Protein AF-A0A3B1DAI2-F1 (afdb_monomer_lite)

InterPro domains:
  IPR021799 PIN-like domain, prokaryotic [PF11848] (5-53)

Secondary structure (DSSP, 8-state):
----PEEP-HHHHHHHHHTT-THHHHHHHSSEE--HHHHIIIIITGGGS---HHHHHHHHHTTT-

pLDDT: mean 80.38, std 10.36, range [52.12, 91.81]

Sequence (65 aa):
MDETIVVSNSTPLINFSNIGQLEILQVLFGRIVIPEAVWEEIVVKASNYPPSHSSRIYAGLAKRI

Structure (mmCIF, N/CA/C/O backbone):
data_AF-A0A3B1DAI2-F1
#
_entry.id   AF-A0A3B1DAI2-F1
#
loop_
_atom_site.group_PDB
_atom_site.id
_atom_site.type_symbol
_atom_site.label_atom_id
_atom_site.label_alt_id
_atom_site.label_comp_id
_atom_site.label_asym_id
_atom_site.label_entity_id
_atom_site.label_seq_id
_atom_site.pdbx_PDB_ins_code
_atom_site.Cartn_x
_atom_site.Cartn_y
_atom_site.Cartn_z
_atom_site.occupancy
_atom_site.B_iso_or_equiv
_atom_site.auth_seq_id
_atom_site.auth_comp_id
_atom_site.auth_asym_id
_atom_site.auth_atom_id
_atom_site.pdbx_PDB_model_num
ATOM 1 N N . MET A 1 1 ? -23.730 7.840 12.375 1.00 52.12 1 MET A N 1
ATOM 2 C CA . MET A 1 1 ? -22.262 7.891 12.501 1.00 52.12 1 MET A CA 1
ATOM 3 C C . MET A 1 1 ? -21.742 7.869 11.088 1.00 52.12 1 MET A C 1
ATOM 5 O O . MET A 1 1 ? -22.119 6.954 10.364 1.00 52.12 1 MET A O 1
ATOM 9 N N . ASP A 1 2 ? -21.018 8.903 10.680 1.00 74.19 2 ASP A N 1
ATOM 10 C CA . ASP A 1 2 ? -20.497 8.979 9.318 1.00 74.19 2 ASP A CA 1
ATOM 11 C C . ASP A 1 2 ? -19.441 7.890 9.114 1.00 74.19 2 ASP A C 1
ATOM 13 O O . ASP A 1 2 ? -18.605 7.645 9.985 1.00 74.19 2 ASP A O 1
ATOM 17 N N . GLU A 1 3 ? -19.527 7.186 7.988 1.00 76.31 3 GLU A N 1
ATOM 18 C CA . GLU A 1 3 ? -18.539 6.186 7.597 1.00 76.31 3 GLU A CA 1
ATOM 19 C C . GLU A 1 3 ? -17.223 6.904 7.264 1.00 76.31 3 GLU A C 1
ATOM 21 O O . GLU A 1 3 ? -17.153 7.694 6.320 1.00 76.31 3 GLU A O 1
ATOM 26 N N . THR A 1 4 ? -16.170 6.650 8.043 1.00 81.69 4 THR A N 1
ATOM 27 C CA . THR A 1 4 ? -14.838 7.194 7.758 1.00 81.69 4 THR A CA 1
ATOM 28 C C . THR A 1 4 ? -14.229 6.449 6.574 1.00 81.69 4 THR A C 1
ATOM 30 O O . THR A 1 4 ? -13.889 5.274 6.682 1.00 81.69 4 THR A O 1
ATOM 33 N N . ILE A 1 5 ? -14.054 7.143 5.450 1.00 86.00 5 ILE A N 1
ATOM 34 C CA . ILE A 1 5 ? -13.317 6.634 4.288 1.00 86.00 5 ILE A CA 1
ATOM 35 C C . ILE A 1 5 ? -11.842 7.003 4.450 1.00 86.00 5 ILE A C 1
ATOM 37 O O . ILE A 1 5 ? -11.503 8.184 4.539 1.00 86.00 5 ILE A O 1
ATOM 41 N N . VAL A 1 6 ? -10.955 6.006 4.453 1.00 88.69 6 VAL A N 1
ATOM 42 C CA . VAL A 1 6 ? -9.503 6.225 4.513 1.00 88.69 6 VAL A CA 1
ATOM 43 C C . VAL A 1 6 ? -8.895 6.078 3.125 1.00 88.69 6 VAL A C 1
ATOM 45 O O . VAL A 1 6 ? -9.112 5.078 2.448 1.00 88.69 6 VAL A O 1
ATOM 48 N N . VAL A 1 7 ? -8.111 7.065 2.693 1.00 87.50 7 VAL A N 1
ATOM 49 C CA . VAL A 1 7 ? -7.402 7.026 1.406 1.00 87.50 7 VAL A CA 1
ATOM 50 C C . VAL A 1 7 ? -5.942 6.667 1.650 1.00 87.50 7 VAL A C 1
ATOM 52 O O . VAL A 1 7 ? -5.235 7.391 2.350 1.00 87.50 7 VAL A O 1
ATOM 55 N N . SER A 1 8 ? -5.487 5.546 1.092 1.00 86.25 8 SER A N 1
ATOM 56 C CA . SER A 1 8 ? -4.118 5.066 1.307 1.00 86.25 8 SER A CA 1
ATOM 57 C C . SER A 1 8 ? -3.155 5.557 0.224 1.00 86.25 8 SER A C 1
ATOM 59 O O . SER A 1 8 ? -3.487 5.574 -0.960 1.00 86.25 8 SER A O 1
ATOM 61 N N . ASN A 1 9 ? -1.946 5.936 0.644 1.00 89.44 9 ASN A N 1
ATOM 62 C CA . ASN A 1 9 ? -0.824 6.283 -0.233 1.00 89.44 9 ASN A CA 1
ATOM 63 C C . ASN A 1 9 ? 0.042 5.033 -0.528 1.00 89.44 9 ASN A C 1
ATOM 65 O O . ASN A 1 9 ? -0.148 3.976 0.077 1.00 89.44 9 ASN A O 1
ATOM 69 N N . SER A 1 10 ? 1.034 5.155 -1.407 1.00 87.75 10 SER A N 1
ATOM 70 C CA . SER A 1 10 ? 1.954 4.087 -1.818 1.00 87.75 10 SER A CA 1
ATOM 71 C C . SER A 1 10 ? 2.783 3.552 -0.639 1.00 87.75 10 SER A C 1
ATOM 73 O O . SER A 1 10 ? 2.861 2.343 -0.429 1.00 87.75 10 SER A O 1
ATOM 75 N N . THR A 1 11 ? 3.352 4.430 0.197 1.00 89.69 11 THR A N 1
ATOM 76 C CA . THR A 1 11 ? 4.283 4.040 1.278 1.00 89.69 11 THR A CA 1
ATOM 77 C C . THR A 1 11 ? 3.696 3.050 2.300 1.00 89.69 11 THR A C 1
ATOM 79 O O . THR A 1 11 ? 4.347 2.035 2.561 1.00 89.69 11 THR A O 1
ATOM 82 N N . PRO A 1 12 ? 2.490 3.261 2.874 1.00 90.12 12 PRO A N 1
ATOM 83 C CA . PRO A 1 12 ? 1.859 2.260 3.737 1.00 90.12 12 PRO A CA 1
ATOM 84 C C . PRO A 1 12 ? 1.648 0.918 3.027 1.00 90.12 12 PRO A C 1
ATOM 86 O O . PRO A 1 12 ? 2.026 -0.122 3.563 1.00 90.12 12 PRO A O 1
ATOM 89 N N . LEU A 1 13 ? 1.104 0.932 1.804 1.00 88.44 13 LEU A N 1
ATOM 90 C CA . LEU A 1 13 ? 0.837 -0.288 1.034 1.00 88.44 13 LEU A CA 1
ATOM 91 C C . LEU A 1 13 ? 2.122 -1.087 0.793 1.00 88.44 13 LEU A C 1
ATOM 93 O O . LEU A 1 13 ? 2.139 -2.302 0.990 1.00 88.44 13 LEU A O 1
ATOM 97 N N . ILE A 1 14 ? 3.213 -0.406 0.437 1.00 85.19 14 ILE A N 1
ATOM 98 C CA . ILE A 1 14 ? 4.528 -1.008 0.207 1.00 85.19 14 ILE A CA 1
ATOM 99 C C . ILE A 1 14 ? 5.080 -1.626 1.495 1.00 85.19 14 ILE A C 1
ATOM 101 O O . ILE A 1 14 ? 5.434 -2.806 1.516 1.00 85.19 14 ILE A O 1
ATOM 105 N N . ASN A 1 15 ? 5.139 -0.849 2.578 1.00 88.88 15 ASN A N 1
ATOM 106 C CA . ASN A 1 15 ? 5.780 -1.279 3.818 1.00 88.88 15 ASN A CA 1
ATOM 107 C C . ASN A 1 15 ? 5.057 -2.468 4.454 1.00 88.88 15 ASN A C 1
ATOM 109 O O . ASN A 1 15 ? 5.705 -3.448 4.820 1.00 88.88 15 ASN A O 1
ATOM 113 N N . PHE A 1 16 ? 3.724 -2.423 4.529 1.00 90.44 16 PHE A N 1
ATOM 114 C CA . PHE A 1 16 ? 2.947 -3.521 5.103 1.00 90.44 16 PHE A CA 1
ATOM 115 C C . PHE A 1 16 ? 2.942 -4.762 4.209 1.00 90.44 16 PHE A C 1
ATOM 117 O O . PHE A 1 16 ? 2.983 -5.881 4.720 1.00 90.44 16 PHE A O 1
ATOM 124 N N . SER A 1 17 ? 2.976 -4.600 2.884 1.00 85.75 17 SER A N 1
ATOM 125 C CA . SER A 1 17 ? 3.091 -5.750 1.981 1.00 85.75 17 SER A CA 1
ATOM 126 C C . SER A 1 17 ? 4.467 -6.413 2.055 1.00 85.75 17 SER A C 1
ATOM 128 O O . SER A 1 17 ? 4.542 -7.640 2.024 1.00 85.75 17 SER A O 1
ATOM 130 N N . ASN A 1 18 ? 5.544 -5.635 2.231 1.00 84.94 18 ASN A N 1
ATOM 131 C CA . ASN A 1 18 ? 6.910 -6.152 2.388 1.00 84.94 18 ASN A CA 1
ATOM 132 C C . ASN A 1 18 ? 7.076 -7.064 3.613 1.00 84.94 18 ASN A C 1
ATOM 134 O O . ASN A 1 18 ? 7.882 -7.990 3.574 1.00 84.94 18 ASN A O 1
ATOM 138 N N . ILE A 1 19 ? 6.299 -6.831 4.673 1.00 90.25 19 ILE A N 1
ATOM 139 C CA . ILE A 1 19 ? 6.291 -7.668 5.884 1.00 90.25 19 ILE A CA 1
ATOM 140 C C . ILE A 1 19 ? 5.133 -8.679 5.913 1.00 90.25 19 ILE A C 1
ATOM 142 O O . ILE A 1 19 ? 4.942 -9.361 6.916 1.00 90.25 19 ILE A O 1
ATOM 146 N N . GLY A 1 20 ? 4.338 -8.775 4.841 1.00 88.25 20 GLY A N 1
ATOM 147 C CA . GLY A 1 20 ? 3.204 -9.698 4.752 1.00 88.25 20 GLY A CA 1
ATOM 148 C C . GLY A 1 20 ? 2.000 -9.340 5.633 1.00 88.25 20 GLY A C 1
ATOM 149 O O . GLY A 1 20 ? 1.164 -10.205 5.869 1.00 88.25 20 GLY A O 1
ATOM 150 N N . GLN A 1 21 ? 1.883 -8.092 6.096 1.00 91.31 21 GLN A N 1
ATOM 151 C CA . GLN A 1 21 ? 0.830 -7.626 7.010 1.00 91.31 21 GLN A CA 1
ATOM 152 C C . GLN A 1 21 ? -0.122 -6.599 6.378 1.00 91.31 21 GLN A C 1
ATOM 154 O O . GLN A 1 21 ? -0.648 -5.737 7.072 1.00 91.31 21 GLN A O 1
ATOM 159 N N . LEU A 1 22 ? -0.368 -6.659 5.066 1.00 88.19 22 LEU A N 1
ATOM 160 C CA . LEU A 1 22 ? -1.257 -5.704 4.386 1.00 88.19 22 LEU A CA 1
ATOM 161 C C . LEU A 1 22 ? -2.676 -5.654 4.996 1.00 88.19 22 LEU A C 1
ATOM 163 O O . LEU A 1 22 ? -3.288 -4.591 5.065 1.00 88.19 22 LEU A O 1
ATOM 167 N N . GLU A 1 23 ? -3.161 -6.790 5.497 1.00 89.56 23 GLU A N 1
ATOM 168 C CA . GLU A 1 23 ? -4.481 -6.956 6.124 1.00 89.56 23 GLU A CA 1
ATOM 169 C C . GLU A 1 23 ? -4.677 -6.074 7.369 1.00 89.56 23 GLU A C 1
ATOM 171 O O . GLU A 1 23 ? -5.805 -5.691 7.680 1.00 89.56 23 GLU A O 1
ATOM 176 N N . ILE A 1 24 ? -3.592 -5.666 8.046 1.00 91.81 24 ILE A N 1
ATOM 177 C CA . ILE A 1 24 ? -3.684 -4.783 9.216 1.00 91.81 24 ILE A CA 1
ATOM 178 C C . ILE A 1 24 ? -4.299 -3.428 8.861 1.00 91.81 24 ILE A C 1
ATOM 180 O O . ILE A 1 24 ? -4.978 -2.825 9.688 1.00 91.81 24 ILE A O 1
ATOM 184 N N . LEU A 1 25 ? -4.111 -2.962 7.621 1.00 89.81 25 LEU A N 1
ATOM 185 C CA . LEU A 1 25 ? -4.692 -1.707 7.167 1.00 89.81 25 LEU A CA 1
ATOM 186 C C . LEU A 1 25 ? -6.227 -1.797 7.177 1.00 89.81 25 LEU A C 1
ATOM 188 O O . LEU A 1 25 ? -6.878 -0.914 7.730 1.00 89.81 25 LEU A O 1
ATOM 192 N N . GLN A 1 26 ? -6.812 -2.882 6.657 1.00 86.75 26 GLN A N 1
ATOM 193 C CA . GLN A 1 26 ? -8.266 -3.094 6.711 1.00 86.75 26 GLN A CA 1
ATOM 194 C C . GLN A 1 26 ? -8.781 -3.214 8.151 1.00 86.75 26 GLN A C 1
ATOM 196 O O . GLN A 1 26 ? -9.829 -2.660 8.465 1.00 86.75 26 GLN A O 1
ATOM 201 N N . VAL A 1 27 ? -8.043 -3.882 9.044 1.00 91.25 27 VAL A N 1
ATOM 202 C CA . VAL A 1 27 ? -8.439 -4.011 10.459 1.00 91.25 27 VAL A CA 1
ATOM 203 C C . VAL A 1 27 ? -8.467 -2.654 11.170 1.00 91.25 27 VAL A C 1
ATOM 205 O O . VAL A 1 27 ? -9.372 -2.394 11.958 1.00 91.25 27 VAL A O 1
ATOM 208 N N . LEU A 1 28 ? -7.491 -1.785 10.898 1.00 91.25 28 LEU A N 1
ATOM 209 C CA . LEU A 1 28 ? -7.367 -0.483 11.560 1.00 91.25 28 LEU A CA 1
ATOM 210 C C . LEU A 1 28 ? -8.329 0.570 11.007 1.00 91.25 28 LEU A C 1
ATOM 212 O O . LEU A 1 28 ? -8.800 1.424 11.756 1.00 91.25 28 LEU A O 1
ATOM 216 N N . PHE A 1 29 ? -8.590 0.533 9.701 1.00 89.62 29 PHE A N 1
ATOM 217 C CA . PHE A 1 29 ? -9.276 1.617 8.996 1.00 89.62 29 PHE A CA 1
ATOM 218 C C . PHE A 1 29 ? -10.635 1.218 8.416 1.00 89.62 29 PHE A C 1
ATOM 220 O O . PHE A 1 29 ? -11.368 2.080 7.938 1.00 89.62 29 PHE A O 1
ATOM 227 N N . GLY A 1 30 ? -10.994 -0.067 8.451 1.00 87.88 30 GLY A N 1
ATOM 228 C CA . GLY A 1 30 ? -12.201 -0.579 7.815 1.00 87.88 30 GLY A CA 1
ATOM 229 C C . GLY A 1 30 ? -12.127 -0.406 6.301 1.00 87.88 30 GLY A C 1
ATOM 230 O O . GLY A 1 30 ? -11.439 -1.158 5.606 1.00 87.88 30 GLY A O 1
ATOM 231 N N . ARG A 1 31 ? -12.835 0.601 5.779 1.00 88.00 31 ARG A N 1
ATOM 232 C CA . ARG A 1 31 ? -12.884 0.887 4.346 1.00 88.00 31 ARG A CA 1
ATOM 233 C C . ARG A 1 31 ? -11.700 1.748 3.915 1.00 88.00 31 ARG A C 1
ATOM 235 O O . ARG A 1 31 ? -11.613 2.934 4.235 1.00 88.00 31 ARG A O 1
ATOM 242 N N . ILE A 1 32 ? -10.836 1.149 3.101 1.00 88.94 32 ILE A N 1
ATOM 243 C CA . ILE A 1 32 ? -9.720 1.837 2.456 1.00 88.94 32 ILE A CA 1
ATOM 244 C C . ILE A 1 32 ? -10.010 1.999 0.970 1.00 88.94 32 ILE A C 1
ATOM 246 O O . ILE A 1 32 ? -10.400 1.049 0.296 1.00 88.94 32 ILE A O 1
ATOM 250 N N . VAL A 1 33 ? -9.774 3.201 0.456 1.00 90.50 33 VAL A N 1
ATOM 251 C CA . VAL A 1 33 ? -9.751 3.506 -0.973 1.00 90.50 33 VAL A CA 1
ATOM 252 C C . VAL A 1 33 ? -8.302 3.717 -1.395 1.00 90.50 33 VAL A C 1
ATOM 254 O O . VAL A 1 33 ? -7.551 4.451 -0.751 1.00 90.50 33 VAL A O 1
ATOM 257 N N . ILE A 1 34 ? -7.910 3.074 -2.489 1.00 89.69 34 ILE A N 1
ATOM 258 C CA . ILE A 1 34 ? -6.601 3.262 -3.113 1.00 89.69 34 ILE A CA 1
ATOM 259 C C . ILE A 1 34 ? -6.833 4.064 -4.395 1.00 89.69 34 ILE A C 1
ATOM 261 O O . ILE A 1 34 ? -7.565 3.593 -5.266 1.00 89.69 34 ILE A O 1
ATOM 265 N N . PRO A 1 35 ? -6.265 5.275 -4.521 1.00 91.50 35 PRO A N 1
ATOM 266 C CA . PRO A 1 35 ? -6.366 6.048 -5.752 1.00 91.50 35 PRO A CA 1
ATOM 267 C C . PRO A 1 35 ? -5.741 5.309 -6.940 1.00 91.50 35 PRO A C 1
ATOM 269 O O . PRO A 1 35 ? -4.705 4.662 -6.794 1.00 91.50 35 PRO A O 1
ATOM 272 N N . GLU A 1 36 ? -6.309 5.484 -8.132 1.00 89.81 36 GLU A N 1
ATOM 273 C CA . GLU A 1 36 ? -5.784 4.898 -9.375 1.00 89.81 36 GLU A CA 1
ATOM 274 C C . GLU A 1 36 ? -4.312 5.274 -9.621 1.00 89.81 36 GLU A C 1
ATOM 276 O O . GLU A 1 36 ? -3.490 4.413 -9.911 1.00 89.81 36 GLU A O 1
ATOM 281 N N . ALA A 1 37 ? -3.927 6.529 -9.373 1.00 90.06 37 ALA A N 1
ATOM 282 C CA . ALA A 1 37 ? -2.534 6.962 -9.517 1.00 90.06 37 ALA A CA 1
ATOM 283 C C . ALA A 1 37 ? -1.560 6.227 -8.568 1.00 90.06 37 ALA A C 1
ATOM 285 O O . ALA A 1 37 ? -0.416 5.957 -8.936 1.00 90.06 37 ALA A O 1
ATOM 286 N N . VAL A 1 38 ? -2.012 5.881 -7.354 1.00 89.44 38 VAL A N 1
ATOM 287 C CA . VAL A 1 38 ? -1.229 5.092 -6.382 1.00 89.44 38 VAL A CA 1
ATOM 288 C C . VAL A 1 38 ? -1.124 3.644 -6.855 1.00 89.44 38 VAL A C 1
ATOM 290 O O . VAL A 1 38 ? -0.052 3.046 -6.788 1.00 89.44 38 VAL A O 1
ATOM 293 N N . TRP A 1 39 ? -2.219 3.094 -7.383 1.00 86.56 39 TRP A N 1
ATOM 294 C CA . TRP A 1 39 ? -2.254 1.765 -7.987 1.00 86.56 39 TRP A CA 1
ATOM 295 C C . TRP A 1 39 ? -1.254 1.625 -9.146 1.00 86.56 39 TRP A C 1
ATOM 297 O O . TRP A 1 39 ? -0.447 0.692 -9.177 1.00 86.56 39 TRP A O 1
ATOM 307 N N . GLU A 1 40 ? -1.256 2.583 -10.071 1.00 86.12 40 GLU A N 1
ATOM 308 C CA . GLU A 1 40 ? -0.329 2.627 -11.203 1.00 86.12 40 GLU A CA 1
ATOM 309 C C . GLU A 1 40 ? 1.136 2.718 -10.759 1.00 86.12 40 GLU A C 1
ATOM 311 O O . GLU A 1 40 ? 2.009 2.059 -11.331 1.00 86.12 40 GLU A O 1
ATOM 316 N N . GLU A 1 41 ? 1.427 3.510 -9.727 1.00 82.81 41 GLU A N 1
ATOM 317 C CA . GLU A 1 41 ? 2.777 3.629 -9.182 1.00 82.81 41 GLU A CA 1
ATOM 318 C C . GLU A 1 41 ? 3.288 2.285 -8.652 1.00 82.81 41 GLU A C 1
ATOM 320 O O . GLU A 1 41 ? 4.378 1.843 -9.022 1.00 82.81 41 GLU A O 1
ATOM 325 N N . ILE A 1 42 ? 2.501 1.620 -7.806 1.00 82.19 42 ILE A N 1
ATOM 326 C CA . ILE A 1 42 ? 2.972 0.424 -7.106 1.00 82.19 42 ILE A CA 1
ATOM 327 C C . ILE A 1 42 ? 2.924 -0.826 -7.986 1.00 82.19 42 ILE A C 1
ATOM 329 O O . ILE A 1 42 ? 3.773 -1.697 -7.827 1.00 82.19 42 ILE A O 1
ATOM 333 N N . VAL A 1 43 ? 1.983 -0.928 -8.930 1.00 77.50 43 VAL A N 1
ATOM 334 C CA . VAL A 1 43 ? 1.810 -2.138 -9.755 1.00 77.50 43 VAL A CA 1
ATOM 335 C C . VAL A 1 43 ? 2.399 -1.987 -11.151 1.00 77.50 43 VAL A C 1
ATOM 337 O O . VAL A 1 43 ? 3.154 -2.855 -11.583 1.00 77.50 43 VAL A O 1
ATOM 340 N N . VAL A 1 44 ? 2.102 -0.891 -11.852 1.00 72.25 44 VAL A N 1
ATOM 341 C CA . VAL A 1 44 ? 2.477 -0.723 -13.269 1.00 72.25 44 VAL A CA 1
ATOM 342 C C . VAL A 1 44 ? 3.917 -0.234 -13.406 1.00 72.25 44 VAL A C 1
ATOM 344 O O . VAL A 1 44 ? 4.680 -0.746 -14.228 1.00 72.25 44 VAL A O 1
ATOM 347 N N . LYS A 1 45 ? 4.345 0.729 -12.583 1.00 70.94 45 LYS A N 1
ATOM 348 C CA . LYS A 1 45 ? 5.736 1.204 -12.647 1.00 70.94 45 LYS A CA 1
ATOM 349 C C . LYS A 1 45 ? 6.717 0.208 -12.047 1.00 70.94 45 LYS A C 1
ATOM 351 O O . LYS A 1 45 ? 7.848 0.143 -12.516 1.00 70.94 45 LYS A O 1
ATOM 356 N N . ALA A 1 46 ? 6.300 -0.618 -11.091 1.00 68.44 46 ALA A N 1
ATOM 357 C CA . ALA A 1 46 ? 7.164 -1.656 -10.541 1.00 68.44 46 ALA A CA 1
ATOM 358 C C . ALA A 1 46 ? 7.606 -2.704 -11.574 1.00 68.44 46 ALA A C 1
ATOM 360 O O . ALA A 1 46 ? 8.729 -3.195 -11.481 1.00 68.44 46 ALA A O 1
ATOM 361 N N . SER A 1 47 ? 6.774 -3.009 -12.577 1.00 67.50 47 SER A N 1
ATOM 362 C CA . SER A 1 47 ? 7.154 -3.890 -13.693 1.00 67.50 47 SER A CA 1
ATOM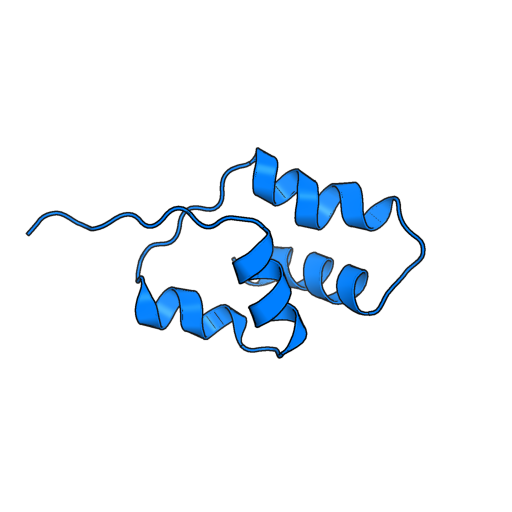 363 C C . SER A 1 47 ? 8.216 -3.302 -14.628 1.00 67.50 47 SER A C 1
ATOM 365 O O . SER A 1 47 ? 8.838 -4.057 -15.370 1.00 67.50 47 SER A O 1
ATOM 367 N N . ASN A 1 48 ? 8.460 -1.988 -14.582 1.00 71.44 48 ASN A N 1
ATOM 368 C CA . ASN A 1 48 ? 9.497 -1.337 -15.392 1.00 71.44 48 ASN A CA 1
ATOM 369 C C . ASN A 1 48 ? 10.897 -1.435 -14.766 1.00 71.44 48 ASN A C 1
ATOM 371 O O . ASN A 1 48 ? 11.880 -1.047 -15.397 1.00 71.44 48 ASN A O 1
ATOM 375 N N . TYR A 1 49 ? 11.001 -1.937 -13.534 1.00 66.25 49 TYR A N 1
ATOM 376 C CA . TYR A 1 49 ? 12.270 -2.163 -12.853 1.00 66.25 49 TYR A CA 1
ATOM 377 C C . TYR A 1 49 ? 12.629 -3.655 -12.865 1.00 66.25 49 TYR A C 1
ATOM 379 O O . TYR A 1 49 ? 11.734 -4.502 -12.924 1.00 66.25 49 TYR A O 1
ATOM 387 N N . PRO A 1 50 ? 13.928 -4.010 -12.788 1.00 74.00 50 PRO A N 1
ATOM 388 C CA . PRO A 1 50 ? 14.346 -5.403 -12.679 1.00 74.00 50 PRO A CA 1
ATOM 389 C C . PRO A 1 50 ? 13.596 -6.121 -11.546 1.00 74.00 50 PRO A C 1
ATOM 391 O O . PRO A 1 50 ? 13.379 -5.500 -10.498 1.00 74.00 50 PRO A O 1
ATOM 394 N N . PRO A 1 51 ? 13.234 -7.411 -11.704 1.00 67.69 51 PRO A N 1
ATOM 395 C CA . PRO A 1 51 ? 12.493 -8.150 -10.690 1.00 67.69 51 PRO A CA 1
ATOM 396 C C . PRO A 1 51 ? 13.185 -8.098 -9.324 1.00 67.69 51 PRO A C 1
ATOM 398 O O . PRO A 1 51 ? 14.178 -8.777 -9.069 1.00 67.69 51 PRO A O 1
ATOM 401 N N . SER A 1 52 ? 12.643 -7.284 -8.426 1.00 69.31 52 SER A N 1
ATOM 402 C CA . SER A 1 52 ? 13.073 -7.160 -7.037 1.00 69.31 52 SER A CA 1
ATOM 403 C C . SER A 1 52 ? 12.117 -7.920 -6.121 1.00 69.31 52 SER A C 1
ATOM 405 O O . SER A 1 52 ? 11.005 -8.283 -6.520 1.00 69.31 52 SER A O 1
ATOM 407 N N . HIS A 1 53 ? 12.515 -8.147 -4.867 1.00 64.06 53 HIS A N 1
ATOM 408 C CA . HIS A 1 53 ? 11.614 -8.725 -3.864 1.00 64.06 53 HIS A CA 1
ATOM 409 C C . HIS A 1 53 ? 10.276 -7.969 -3.801 1.00 64.06 53 HIS A C 1
ATOM 411 O O . HIS A 1 53 ? 9.221 -8.597 -3.778 1.00 64.06 53 HIS A O 1
ATOM 417 N N . SER A 1 54 ? 10.323 -6.639 -3.899 1.00 65.94 54 SER A N 1
ATOM 418 C CA . SER A 1 54 ? 9.154 -5.758 -3.877 1.00 65.94 54 SER A CA 1
ATOM 419 C C . SER A 1 54 ? 8.246 -5.921 -5.104 1.00 65.94 54 SER A C 1
ATOM 421 O O . SER A 1 54 ? 7.031 -5.932 -4.959 1.00 65.94 54 SER A O 1
ATOM 423 N N . SER A 1 55 ? 8.797 -6.145 -6.304 1.00 66.69 55 SER A N 1
ATOM 424 C CA . SER A 1 55 ? 7.990 -6.303 -7.532 1.00 66.69 55 SER A CA 1
ATOM 425 C C . SER A 1 55 ? 7.011 -7.493 -7.486 1.00 66.69 55 SER A C 1
ATOM 427 O O . SER A 1 55 ? 5.865 -7.376 -7.919 1.00 66.69 55 SER A O 1
ATOM 429 N N . ARG A 1 56 ? 7.409 -8.624 -6.880 1.00 68.38 56 ARG A N 1
ATOM 430 C CA . ARG A 1 56 ? 6.517 -9.786 -6.669 1.00 68.38 56 ARG A CA 1
ATOM 431 C C . ARG A 1 56 ? 5.427 -9.504 -5.641 1.00 68.38 56 ARG A C 1
ATOM 433 O O . ARG A 1 56 ? 4.316 -10.014 -5.758 1.00 68.38 56 ARG A O 1
ATOM 440 N N . ILE A 1 57 ? 5.760 -8.704 -4.636 1.00 71.50 57 ILE A N 1
ATOM 441 C CA . ILE A 1 57 ? 4.843 -8.308 -3.571 1.00 71.50 57 ILE A CA 1
ATOM 442 C C . ILE A 1 57 ? 3.745 -7.406 -4.141 1.00 71.50 57 ILE A C 1
ATOM 444 O O . ILE A 1 57 ? 2.571 -7.620 -3.849 1.00 71.50 57 ILE A O 1
ATOM 448 N N . TYR A 1 58 ? 4.093 -6.485 -5.041 1.00 72.94 58 TYR A N 1
ATOM 449 C CA . TYR A 1 58 ? 3.117 -5.614 -5.699 1.00 72.94 58 TYR A CA 1
ATOM 450 C C . TYR A 1 58 ? 2.204 -6.350 -6.686 1.00 72.94 58 TYR A C 1
ATOM 452 O O . TYR A 1 58 ? 1.002 -6.098 -6.722 1.00 72.94 58 TYR A O 1
ATOM 460 N N . ALA A 1 59 ? 2.723 -7.339 -7.417 1.00 68.88 59 ALA A N 1
ATOM 461 C CA . ALA A 1 59 ? 1.873 -8.233 -8.207 1.00 68.88 59 ALA A CA 1
ATOM 462 C C . ALA A 1 59 ? 0.894 -9.044 -7.326 1.00 68.88 59 ALA A C 1
ATOM 464 O O . ALA A 1 59 ? -0.201 -9.395 -7.765 1.00 68.88 59 ALA A O 1
ATOM 465 N N . GLY A 1 60 ? 1.279 -9.342 -6.079 1.00 69.38 60 GLY A N 1
ATOM 466 C CA . GLY A 1 60 ? 0.425 -9.993 -5.083 1.00 69.38 60 GLY A CA 1
ATOM 467 C C . GLY A 1 60 ? -0.636 -9.070 -4.476 1.00 69.38 60 GLY A C 1
ATOM 468 O O . GLY A 1 60 ? -1.734 -9.540 -4.188 1.00 69.38 60 GLY A O 1
ATOM 469 N N . LEU A 1 61 ? -0.339 -7.773 -4.328 1.00 71.50 61 LEU A N 1
ATOM 470 C CA . LEU A 1 61 ? -1.301 -6.743 -3.910 1.00 71.50 61 LEU A CA 1
ATOM 471 C C . LEU A 1 61 ? -2.538 -6.752 -4.819 1.00 71.50 61 LEU A C 1
ATOM 473 O O . LEU A 1 61 ? -3.643 -6.805 -4.303 1.00 71.50 61 LEU A O 1
ATOM 477 N N . ALA A 1 62 ? -2.363 -6.859 -6.142 1.00 65.25 62 ALA A N 1
ATOM 478 C CA . ALA A 1 62 ? -3.462 -6.916 -7.127 1.00 65.25 62 ALA A CA 1
ATOM 479 C C . ALA A 1 62 ? -4.476 -8.034 -6.947 1.00 65.25 62 ALA A C 1
ATOM 481 O O . ALA A 1 62 ? -5.531 -8.015 -7.569 1.00 65.25 62 ALA A O 1
ATOM 482 N N . LYS A 1 63 ? -4.135 -9.039 -6.146 1.00 64.19 63 LYS A N 1
ATOM 483 C CA . LYS A 1 63 ? -4.999 -10.184 -5.882 1.00 64.19 63 LYS A CA 1
ATOM 484 C C . LYS A 1 63 ? -5.643 -10.131 -4.494 1.00 64.19 63 LYS A C 1
ATOM 486 O O . LYS A 1 63 ? -6.406 -11.036 -4.176 1.00 64.19 63 LYS A O 1
ATOM 491 N N . ARG A 1 64 ? -5.280 -9.156 -3.648 1.00 65.06 64 ARG A N 1
ATOM 492 C CA . ARG A 1 64 ? -5.650 -9.088 -2.216 1.00 65.06 64 ARG A CA 1
ATOM 493 C C . ARG A 1 64 ? -6.530 -7.887 -1.858 1.00 65.06 64 ARG A C 1
ATOM 495 O O . ARG A 1 64 ? -7.106 -7.884 -0.776 1.00 65.06 64 ARG A O 1
ATOM 502 N N . ILE A 1 65 ? -6.609 -6.898 -2.740 1.00 60.91 65 ILE A N 1
ATOM 503 C CA . ILE A 1 65 ? -7.496 -5.725 -2.688 1.00 60.91 65 ILE A CA 1
ATOM 504 C C . ILE A 1 65 ? -8.445 -5.792 -3.874 1.00 60.91 65 ILE A C 1
ATOM 506 O O . ILE A 1 65 ? -9.607 -5.381 -3.683 1.00 60.91 65 ILE A O 1
#

Radius of gyration: 12.29 Å; chains: 1; bounding box: 37×19×28 Å

Foldseek 3Di:
DDQDEAEDALVLCQVCLLVPNNCVCCVVRVHYDYDPVRLCVQAVVLVVDDDDPSNVSSVVVVVVD

Organism: NCBI:txid652676

=== Feature glossary ===
The record interleaves many kinds of information about one protein. Here is each kind framed as the question it answers.

Q: What are the backbone torsion angles?
A: φ (phi) and ψ (psi) are the two rotatable backbone dihedrals per residue: φ is the C(i-1)–N–Cα–C torsion, ψ is the N–Cα–C–N(i+1) torsion, both in degrees on (−180°, 180°]. α-helical residues cluster near (−60°, −45°); β-strand residues near (−120°, +130°). A Ramachandran plot is simply a scatter of (φ, ψ) for every residue.

Q: What is the amino-acid chain?
A: This is the polypeptide sequence — one letter per residue, N-terminus first. Length ranges from a few dozen residues for small domains to over a thousand for large multi-domain proteins.

Q: How mobile is each atom in the crystal?
A: For experimental (PDB) structures, the B-factor (temperature factor) quantifies the positional spread of each atom in the crystal — a combination of thermal vibration and static disorder — in units of Å². High B-factors mark flexible loops or poorly resolved regions; low B-factors mark the rigid,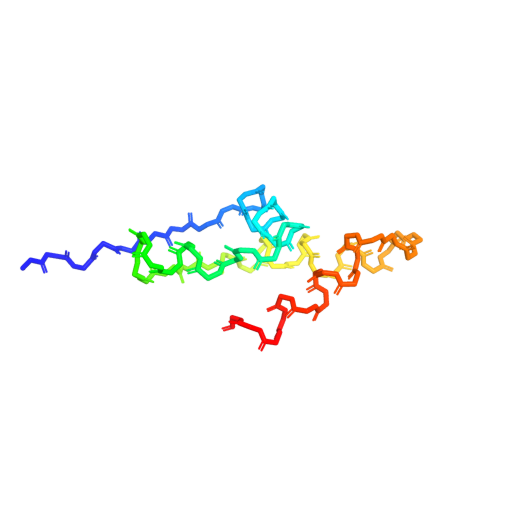 well-ordered core.

Q: Are the domains correctly plac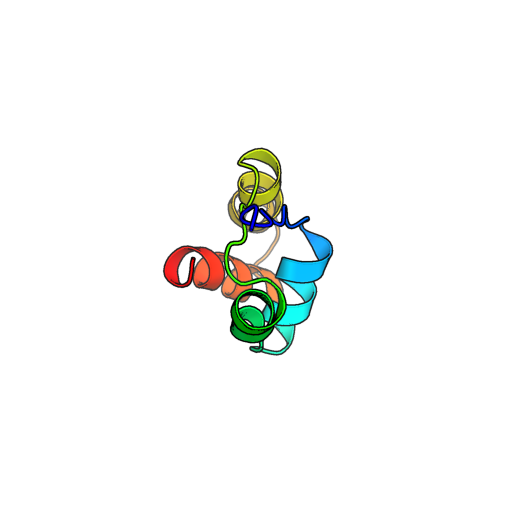ed relative to each other?
A: Predicted Aligned Error (PAE) is an AlphaFold confidence matrix: entry (i, j) is the expected error in the position of residue j, in ångströms, when the prediction is superimposed on the true structure at residue i. Low PAE within a block of residues means that block is internally rigid and well-predicted; high PAE between two blocks means their relative placement is uncertain even if each block individually is confident.

Q: How confident is the AlphaFold model at each residue?
A: pLDDT is the predicted lDDT-Cα score: AlphaFold's confidence that the local environment of each residue (all inter-atomic distances within 15 Å) is correctly placed. It is a per-residue number between 0 and 100, with higher meaning more reliable.

Q: What family and function is it annotated with?
A: Functional annotations link the protein to curated databases. InterPro entries identify conserved domains and families by matching the sequence against member-database signatures (Pfam, PROSITE, CDD, …). Gene Ontology (GO) terms describe molecular function, biological process, and cellular component in a controlled vocabulary. CATH places the struct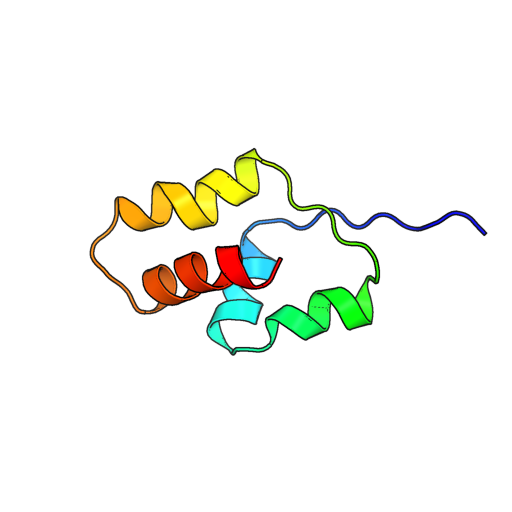ure in a hierarchical fold classification (Class/Architecture/Topology/Homologous-superfamily). The organism is the source species.

Q: How big and how compact is the whole molecule?
A: Three whole-structure scalars: the radius of gyration (RMS distance of Cα from centroid, in Å), the count of Cα–Cα contacts (pairs closer than 8 Å and separated by more than four residues in sequence — i.e. tertiary, not local, contacts), and the bounding-box dimensions. Together they distinguish compact globular folds from extended fibres or disordered chains.

Q: What known structures does this most resemble?
A: The Foldseek neighbor list gives the closest experimentally determined structures in the PDB, ranked by structural alignment. TM-score near 1 means near-identical fold; near 0.3 means only rough topology match. This is how one finds what a novel AlphaFold prediction most resembles in the solved-structure universe.

Q: Which residues are buried vs exposed?
A: SASA measures how much of the protein is reachable by solvent. It is computed by rolling a water-sized probe over the atomic surface and summing the exposed area (Å²). Per-resid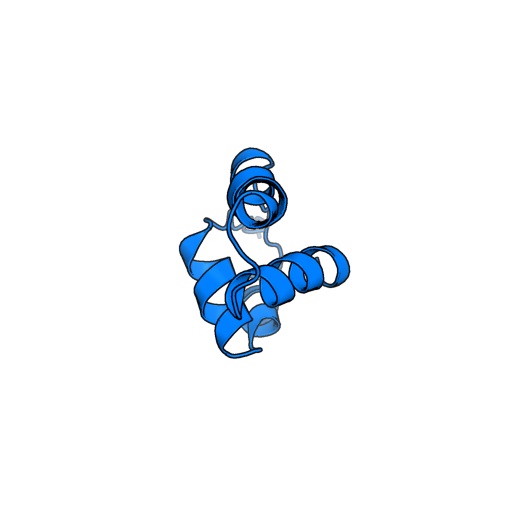ue SASA distinguishes core (buried, low SASA) from surface (exposed, high SASA) residues; total SASA is a whole-molecule size measure.

Q: Which residues are i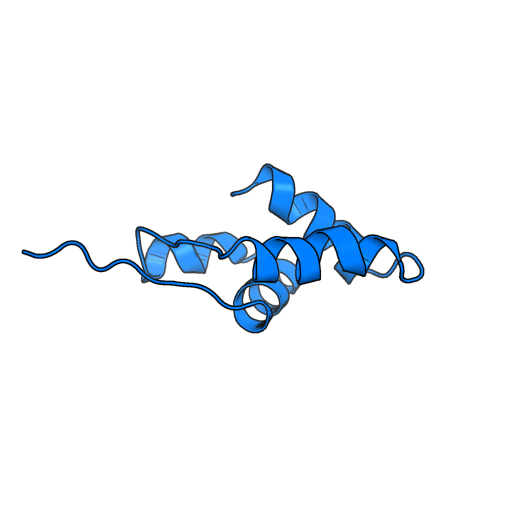n helices, strands, or loops?
A: Eight-state secondary structure (DSSP): H is the canonical α-helix, G the tighter 3₁₀-helix, I the wider π-helix; E/B are β-structure, T and S are turns and bends, and '-' is everything else. DSSP derives these from the pattern of main-chain N–H···O=C hydrogen bonds, not from the sequence.

Q: Where is each backbone atom in 3D?
A: Structure coordinates are given as an mmCIF _atom_site loop: one row per atom with element, residue name, chain id, sequence number, and x/y/z position in Å. Only the four main-chain atoms per residue are included here; side chains are omitted to keep the record compact.

Q: What if only a Cα trace is available?
A: Three-state secondary structure (P-SEA) collapses the eight DSSP classes into helix (a), strand (b), and coil (c). P-SEA assigns these from Cα geometry alone — distances and angles — without requiring backbone oxygens, so it works on any Cα trace.

Q: What do the rendered images show?
A: The six renders are orthographic views along the three Cartesian axes in both directions. Representation (cartoon, sticks, or surface) and color scheme (sequence-rainbow or by-chain) vary across proteins so the training set covers all the common visualization conventions.

Q: What does the local fold look like, residue by residue?
A: Foldseek's 3Di representation compresses backbone geometry into a per-residue letter drawn from a learned twenty-state alphabet. It captures the tertiary interaction pattern around each residue — which residues are packed against it in space, regardless of where they are in sequence.

Q: What do the diagnostic plots show?
A: The contact map is a binary N×N matrix image: pixel (i, j) is dark where Cα_i and Cα_j are within 8 Å and |i−j|>4. Because the |i−j|>4 filter removes local helical contacts, off-diagonal stripes parallel to the main diagonal indicate parallel β-sheets; stripes perpendicular to it indicate antiparallel β-sheets. The Ramachandran plot scatters every residue's (φ, ψ) pair against the sterically allowed regions. The PAE heatmap renders the predicted-aligned-error matrix.